Protein AF-A0A951KK78-F1 (afdb_monomer_lite)

Radius of gyration: 15.83 Å; chains: 1; bounding box: 31×19×46 Å

Foldseek 3Di:
DLVPPLVVLVVQLVVLVVVLVVLLVVCVVVVHDPVRNVVVSVVSVVSNVVSVVSSVVVVVVVVVVVVD

pLDDT: mean 92.56, std 11.12, range [50.12, 98.44]

Secondary structure (DSSP, 8-state):
--HHHHHHHHHHHHHHHHHHHHHHHHHHHTT--HHHHHHHHHHHHHHHHHHHHHHHHHHHHHHHHH--

Structure (mmCIF, N/CA/C/O backbone):
data_AF-A0A951KK78-F1
#
_entry.id   AF-A0A951KK78-F1
#
loop_
_atom_site.group_PDB
_atom_site.id
_atom_site.type_symbol
_atom_site.label_atom_id
_atom_site.label_alt_id
_atom_site.label_comp_id
_atom_site.label_asym_id
_atom_site.label_entity_id
_atom_site.label_seq_id
_atom_site.pdbx_PDB_ins_code
_atom_site.Cartn_x
_atom_site.Cartn_y
_atom_site.Cartn_z
_atom_site.occupancy
_atom_site.B_iso_or_equiv
_atom_site.auth_seq_id
_atom_site.auth_comp_id
_atom_site.auth_asym_id
_atom_site.auth_atom_id
_atom_site.pdbx_PDB_model_num
ATOM 1 N N . MET A 1 1 ? 16.892 9.032 -19.130 1.00 50.12 1 MET A N 1
ATOM 2 C CA . MET A 1 1 ? 16.583 8.976 -17.680 1.00 50.12 1 MET A CA 1
ATOM 3 C C . MET A 1 1 ? 15.527 7.896 -17.430 1.00 50.12 1 MET A C 1
ATOM 5 O O . MET A 1 1 ? 14.377 8.225 -17.203 1.00 50.12 1 MET A O 1
ATOM 9 N N . GLU A 1 2 ? 15.877 6.609 -17.525 1.00 53.66 2 GLU A N 1
ATOM 10 C CA . GLU A 1 2 ? 14.920 5.490 -17.335 1.00 53.66 2 GLU A CA 1
ATOM 11 C C . GLU A 1 2 ? 14.989 4.853 -15.941 1.00 53.66 2 GLU A C 1
ATOM 13 O O . GLU A 1 2 ? 14.012 4.278 -15.466 1.00 53.66 2 GLU A O 1
ATOM 18 N N . ARG A 1 3 ? 16.121 5.020 -15.240 1.00 55.03 3 ARG A N 1
ATOM 19 C CA . ARG A 1 3 ? 16.314 4.547 -13.857 1.00 55.03 3 ARG A CA 1
ATOM 20 C C . ARG A 1 3 ? 15.310 5.170 -12.870 1.00 55.03 3 ARG A C 1
ATOM 22 O O . ARG A 1 3 ? 15.052 4.582 -11.832 1.00 55.03 3 ARG A O 1
ATOM 29 N N . THR A 1 4 ? 14.697 6.294 -13.240 1.00 78.00 4 THR A N 1
ATOM 30 C CA . THR A 1 4 ? 13.781 7.097 -12.424 1.00 78.00 4 THR A CA 1
ATOM 31 C C . THR A 1 4 ? 12.355 6.547 -12.348 1.00 78.00 4 THR A C 1
ATOM 33 O O . THR A 1 4 ? 11.746 6.655 -11.295 1.00 78.00 4 THR A O 1
ATOM 36 N N . LYS A 1 5 ? 11.800 5.916 -13.397 1.00 87.31 5 LYS A N 1
ATOM 37 C CA . LYS A 1 5 ? 10.369 5.526 -13.403 1.00 87.31 5 LYS A CA 1
ATOM 38 C C . LYS A 1 5 ? 10.049 4.434 -12.379 1.00 87.31 5 LYS A C 1
ATOM 40 O O . LYS A 1 5 ? 9.073 4.549 -11.647 1.00 87.31 5 LYS A O 1
ATOM 45 N N . LEU A 1 6 ? 10.862 3.379 -12.328 1.00 92.81 6 LEU A N 1
ATOM 46 C CA . LEU A 1 6 ? 10.656 2.280 -11.377 1.00 92.81 6 LEU A CA 1
ATOM 47 C C . LEU A 1 6 ? 10.886 2.715 -9.935 1.00 92.81 6 LEU A C 1
ATOM 49 O O . LEU A 1 6 ? 10.115 2.340 -9.062 1.00 92.81 6 LEU A O 1
ATOM 53 N N . GLU A 1 7 ? 11.913 3.527 -9.702 1.00 94.12 7 GLU A N 1
ATOM 54 C CA . GLU A 1 7 ? 12.189 4.091 -8.385 1.00 94.12 7 GLU A CA 1
ATOM 55 C C . GLU A 1 7 ? 11.036 4.989 -7.919 1.00 94.12 7 GLU A C 1
ATOM 57 O O . GLU A 1 7 ? 10.557 4.837 -6.800 1.00 94.12 7 GLU A O 1
ATOM 62 N N . THR A 1 8 ? 10.501 5.845 -8.797 1.00 95.25 8 THR A N 1
ATOM 63 C CA . THR A 1 8 ? 9.307 6.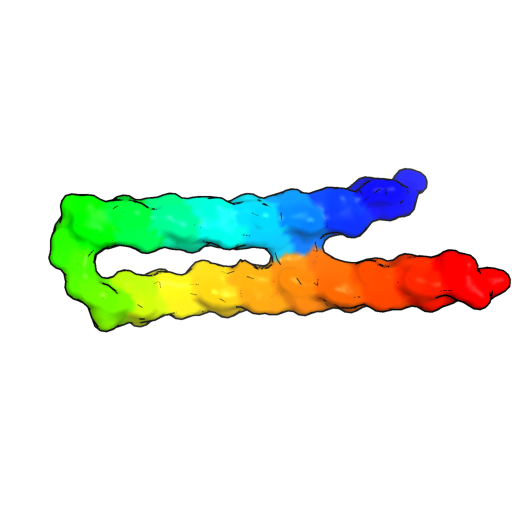648 -8.497 1.00 95.25 8 THR A CA 1
ATOM 64 C C . THR A 1 8 ? 8.096 5.778 -8.161 1.00 95.25 8 THR A C 1
ATOM 66 O O . THR A 1 8 ? 7.435 6.040 -7.163 1.00 95.25 8 THR A O 1
ATOM 69 N N . LEU A 1 9 ? 7.818 4.730 -8.944 1.00 96.31 9 LEU A N 1
ATOM 70 C CA . LEU A 1 9 ? 6.691 3.823 -8.679 1.00 96.31 9 LEU A CA 1
ATOM 71 C C . LEU A 1 9 ? 6.868 3.040 -7.371 1.00 96.31 9 LEU A C 1
ATOM 73 O O . LEU A 1 9 ? 5.897 2.799 -6.656 1.00 96.31 9 LEU A O 1
ATOM 77 N N . TYR A 1 10 ? 8.103 2.665 -7.041 1.00 97.06 10 TYR A N 1
ATOM 78 C CA . TYR A 1 10 ? 8.421 2.018 -5.774 1.00 97.06 10 TYR A CA 1
ATOM 79 C C . TYR A 1 10 ? 8.184 2.961 -4.588 1.00 97.06 10 TYR A C 1
ATOM 81 O O . TYR A 1 10 ? 7.520 2.578 -3.627 1.00 97.06 10 TYR A O 1
ATOM 89 N N . LEU A 1 11 ? 8.654 4.210 -4.679 1.00 97.06 11 LEU A N 1
ATOM 90 C CA . LEU A 1 11 ? 8.424 5.237 -3.659 1.00 97.06 11 LEU A CA 1
ATOM 91 C C . LEU A 1 11 ? 6.931 5.592 -3.519 1.00 97.06 11 LEU A C 1
ATOM 93 O O . LEU A 1 11 ? 6.446 5.785 -2.404 1.00 97.06 11 LEU A O 1
ATOM 97 N N . GLU A 1 12 ? 6.176 5.632 -4.622 1.00 96.62 12 GLU A N 1
ATOM 98 C CA . GLU A 1 12 ? 4.715 5.820 -4.612 1.00 96.62 12 GLU A CA 1
ATOM 99 C C . GLU A 1 12 ? 4.028 4.690 -3.832 1.00 96.62 12 GLU A C 1
ATOM 101 O O . GLU A 1 12 ? 3.261 4.950 -2.902 1.00 96.62 12 GLU A O 1
ATOM 106 N N . TRP A 1 13 ? 4.339 3.432 -4.154 1.00 98.12 13 TRP A N 1
ATOM 107 C CA . TRP A 1 13 ? 3.787 2.280 -3.442 1.00 98.12 13 TRP A CA 1
ATOM 108 C C . TRP A 1 13 ? 4.170 2.292 -1.955 1.00 98.12 13 TRP A C 1
ATOM 110 O O . TRP A 1 13 ? 3.290 2.200 -1.098 1.00 98.12 13 TRP A O 1
ATOM 120 N N . GLN A 1 14 ? 5.452 2.495 -1.638 1.00 98.38 14 GLN A N 1
ATOM 121 C CA . GLN A 1 14 ? 5.946 2.515 -0.261 1.00 98.38 14 GLN A CA 1
ATOM 122 C C . GLN A 1 14 ? 5.300 3.633 0.569 1.00 98.38 14 GLN A C 1
ATOM 124 O O . GLN A 1 14 ? 4.868 3.391 1.696 1.00 98.38 14 GLN A O 1
ATOM 129 N N . SER A 1 15 ? 5.195 4.846 0.022 1.00 97.81 15 SER A N 1
ATOM 130 C CA . SER A 1 15 ? 4.561 5.971 0.721 1.00 97.81 15 SER A CA 1
ATOM 131 C C . SER A 1 15 ? 3.065 5.741 0.951 1.00 97.81 15 SER A C 1
ATOM 133 O O . SER A 1 15 ? 2.546 6.088 2.012 1.00 97.81 15 SER A O 1
ATOM 135 N N . THR A 1 16 ? 2.378 5.084 0.011 1.00 97.31 16 THR A N 1
ATOM 136 C CA . THR A 1 16 ? 0.961 4.721 0.162 1.00 97.31 16 THR A CA 1
ATOM 137 C C . THR A 1 16 ? 0.764 3.692 1.280 1.00 97.31 16 THR A C 1
ATOM 139 O O . THR A 1 16 ? -0.139 3.851 2.105 1.00 97.31 16 THR A O 1
ATOM 142 N N . VAL A 1 17 ? 1.638 2.681 1.363 1.00 98.38 17 VAL A N 1
ATOM 143 C CA . VAL A 1 17 ? 1.647 1.701 2.464 1.00 98.38 17 VAL A CA 1
ATOM 144 C C . VAL A 1 17 ? 1.909 2.394 3.804 1.00 98.38 17 VAL A C 1
ATOM 146 O O . VAL A 1 17 ? 1.145 2.214 4.749 1.00 98.38 17 VAL A O 1
ATOM 149 N N . GLN A 1 18 ? 2.924 3.257 3.883 1.00 98.44 18 GLN A N 1
ATOM 150 C CA . GLN A 1 18 ? 3.241 3.995 5.111 1.00 98.44 18 GLN A CA 1
ATOM 151 C C . GLN A 1 18 ? 2.090 4.900 5.569 1.00 98.44 18 GLN A C 1
ATOM 153 O O . GLN A 1 18 ? 1.821 5.002 6.769 1.00 98.44 18 GLN A O 1
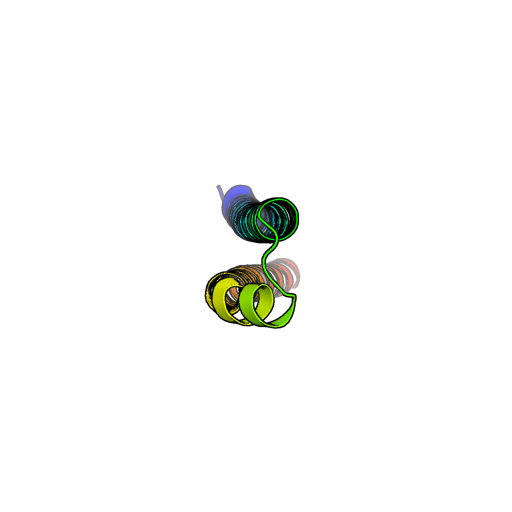ATOM 158 N N . ALA A 1 19 ? 1.389 5.539 4.629 1.00 97.69 19 ALA A N 1
ATOM 159 C CA . ALA A 1 19 ? 0.213 6.344 4.932 1.00 97.69 19 ALA A CA 1
ATOM 160 C C . ALA A 1 19 ? -0.922 5.489 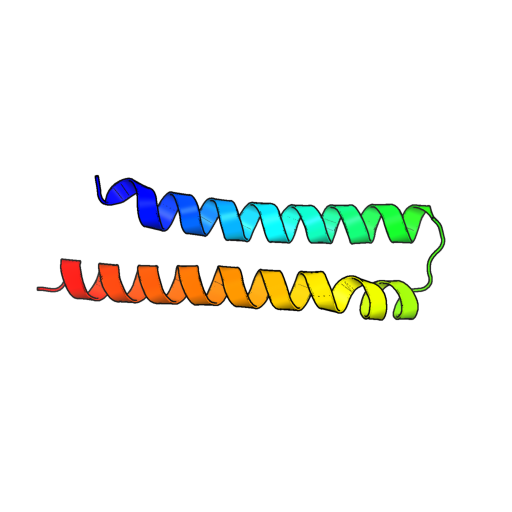5.519 1.00 97.69 19 ALA A C 1
ATOM 162 O O . ALA A 1 19 ? -1.530 5.899 6.509 1.00 97.69 19 ALA A O 1
ATOM 163 N N . HIS A 1 20 ? -1.164 4.294 4.968 1.00 98.31 20 HIS A N 1
ATOM 164 C CA . HIS A 1 20 ? -2.142 3.347 5.507 1.00 98.31 20 HIS A CA 1
ATOM 165 C C . HIS A 1 20 ? -1.772 2.875 6.918 1.00 98.31 20 HIS A C 1
ATOM 167 O O . HIS A 1 20 ? -2.597 2.933 7.825 1.00 98.31 20 HIS A O 1
ATOM 173 N N . GLU A 1 21 ? -0.519 2.481 7.145 1.00 98.25 21 GLU A N 1
ATOM 174 C CA . GLU A 1 21 ? -0.065 2.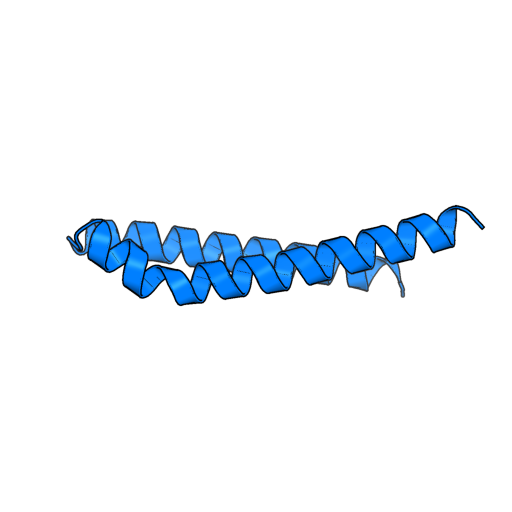069 8.476 1.00 98.25 21 GLU A CA 1
ATOM 175 C C . GLU A 1 21 ? -0.181 3.201 9.503 1.00 98.25 21 GLU A C 1
ATOM 177 O O . GLU A 1 21 ? -0.550 2.968 10.656 1.00 98.25 21 GLU A O 1
ATOM 182 N N . SER A 1 22 ? 0.134 4.436 9.097 1.00 98.25 22 SER A N 1
ATOM 183 C CA . SER A 1 22 ? -0.026 5.615 9.948 1.00 98.25 22 SER A CA 1
ATOM 184 C C . SER A 1 22 ? -1.491 5.842 10.307 1.00 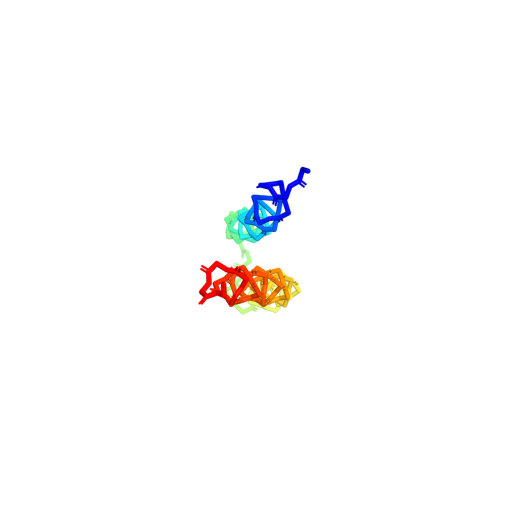98.25 22 SER A C 1
ATOM 186 O O . SER A 1 22 ? -1.802 6.029 11.483 1.00 98.25 22 SER A O 1
ATOM 188 N N . PHE A 1 23 ? -2.386 5.742 9.320 1.00 97.88 23 PHE A N 1
ATOM 189 C CA . PHE A 1 23 ? -3.829 5.786 9.535 1.00 97.88 23 PHE A CA 1
ATOM 190 C C . PHE A 1 23 ? -4.281 4.711 10.534 1.00 97.88 23 PHE A C 1
ATOM 192 O O . PHE A 1 23 ? -4.903 5.050 11.536 1.00 97.88 23 PHE A O 1
ATOM 199 N N . VAL A 1 24 ? -3.903 3.443 10.337 1.00 98.06 24 VAL A N 1
ATOM 200 C CA . VAL A 1 24 ? -4.291 2.338 11.233 1.00 98.06 24 VAL A CA 1
ATOM 201 C C . VAL A 1 24 ? -3.793 2.578 12.659 1.00 98.06 24 VAL A C 1
ATOM 203 O O . VAL A 1 24 ? -4.544 2.384 13.617 1.00 98.06 24 VAL A O 1
ATOM 206 N N . ARG A 1 25 ? -2.541 3.028 12.830 1.00 98.31 25 ARG A N 1
ATOM 207 C CA . ARG A 1 25 ? -2.000 3.368 14.156 1.00 98.31 25 ARG A CA 1
ATOM 208 C C . ARG A 1 25 ? -2.792 4.495 14.815 1.00 98.31 25 ARG A C 1
ATOM 210 O O . ARG A 1 25 ? -3.146 4.369 15.983 1.00 98.31 25 ARG A O 1
ATOM 217 N N . GLN A 1 26 ? -3.078 5.571 14.083 1.00 98.12 26 GLN A N 1
ATOM 218 C CA . GLN A 1 26 ? -3.846 6.708 14.598 1.00 98.12 26 GLN A CA 1
ATOM 219 C C . GLN A 1 26 ? -5.275 6.304 14.963 1.00 98.12 26 GLN A C 1
ATOM 221 O O . GLN A 1 26 ? -5.716 6.592 16.070 1.00 98.12 26 GLN A O 1
ATOM 226 N N . ALA A 1 27 ? -5.955 5.561 14.092 1.00 97.44 27 ALA A N 1
ATOM 227 C CA . ALA A 1 27 ? -7.313 5.091 14.317 1.00 97.44 27 ALA A CA 1
ATOM 228 C C . ALA A 1 27 ? -7.421 4.216 15.579 1.00 97.44 27 ALA A C 1
ATOM 230 O O . ALA A 1 27 ? -8.306 4.431 16.406 1.00 97.44 27 ALA A O 1
ATOM 231 N N . ARG A 1 28 ? -6.457 3.308 15.795 1.00 97.44 28 ARG A N 1
ATOM 232 C CA . ARG A 1 28 ? -6.369 2.513 17.034 1.00 97.44 28 ARG A CA 1
ATOM 233 C C . ARG A 1 28 ? -6.165 3.382 18.272 1.00 97.44 28 ARG A C 1
ATOM 235 O O . ARG A 1 28 ? -6.815 3.150 19.284 1.00 97.44 28 ARG A O 1
ATOM 242 N N . MET A 1 29 ? -5.283 4.383 18.205 1.00 98.12 29 MET A N 1
ATOM 243 C CA . MET A 1 29 ? -5.067 5.314 19.324 1.00 98.12 29 MET A CA 1
ATOM 244 C C . MET A 1 29 ? -6.304 6.169 19.622 1.00 98.12 29 MET A C 1
ATOM 246 O O . MET A 1 29 ? -6.532 6.527 20.773 1.00 98.12 29 MET A O 1
ATOM 250 N N . SER A 1 30 ? -7.114 6.465 18.606 1.00 97.44 30 SER A N 1
ATOM 251 C CA . SER A 1 30 ? -8.398 7.157 18.744 1.00 97.44 30 SER A CA 1
ATOM 252 C C . SER A 1 30 ? -9.536 6.257 19.246 1.00 97.44 30 SER A C 1
ATOM 254 O O . SER A 1 30 ? -10.636 6.758 19.458 1.00 97.44 30 SER A O 1
ATOM 256 N N . GLY A 1 31 ? -9.286 4.961 19.464 1.00 97.94 31 GLY A N 1
ATOM 257 C CA . GLY A 1 31 ? -10.266 4.021 20.011 1.00 97.94 31 GLY A CA 1
ATOM 258 C C . GLY A 1 31 ? -11.260 3.456 18.994 1.00 97.94 31 GLY A C 1
ATOM 259 O O . GLY A 1 31 ? -12.260 2.873 19.412 1.00 97.94 31 GLY A O 1
ATOM 260 N N . LEU A 1 32 ? -10.998 3.609 17.689 1.00 98.00 32 LEU A N 1
ATOM 261 C CA . LEU A 1 32 ? -11.833 3.002 16.649 1.00 98.00 32 LEU A CA 1
ATOM 262 C C . LEU A 1 32 ? -11.782 1.475 16.759 1.00 98.00 32 LEU A C 1
ATOM 264 O O . LEU A 1 32 ? -10.719 0.886 16.995 1.00 98.00 32 LEU A O 1
ATOM 268 N N . GLN A 1 33 ? -12.934 0.844 16.555 1.00 97.94 33 GLN A N 1
ATOM 269 C CA . GLN A 1 33 ? -13.049 -0.607 16.512 1.00 97.94 33 GLN A CA 1
ATOM 270 C C . GLN A 1 33 ? -12.425 -1.168 15.225 1.00 97.94 33 GLN A C 1
ATOM 272 O O . GLN A 1 33 ? -12.362 -0.469 14.208 1.00 97.94 33 GLN A O 1
ATOM 277 N N . PRO A 1 34 ? -11.955 -2.428 15.230 1.00 96.75 34 PRO A N 1
ATOM 278 C CA . PRO A 1 34 ? -11.344 -3.047 14.056 1.00 96.75 34 PRO A CA 1
ATOM 279 C C . PRO A 1 34 ? -12.191 -2.957 12.778 1.00 96.75 34 PRO A C 1
ATOM 281 O O . PRO A 1 34 ? -11.633 -2.749 11.702 1.00 96.75 34 PRO A O 1
ATOM 284 N N . GLU A 1 35 ? -13.515 -3.069 12.888 1.00 97.38 35 GLU A N 1
ATOM 285 C CA . GLU A 1 35 ? -14.450 -3.003 11.762 1.00 97.38 35 GLU A CA 1
ATOM 286 C C . GLU A 1 35 ? -14.505 -1.595 11.151 1.00 97.38 35 GLU A C 1
ATOM 288 O O . GLU A 1 35 ? -14.470 -1.455 9.930 1.00 97.38 35 GLU A O 1
ATOM 293 N N . GLU A 1 36 ? -14.495 -0.552 11.988 1.00 97.25 36 GLU A N 1
ATOM 294 C CA . GLU A 1 36 ? -14.460 0.850 11.548 1.00 97.25 36 GLU A CA 1
ATOM 295 C C . GLU A 1 36 ? -13.127 1.177 10.864 1.00 97.25 36 GLU A C 1
ATOM 297 O O . GLU A 1 36 ? -13.085 1.857 9.839 1.00 97.25 36 GLU A O 1
ATOM 302 N N . ILE A 1 37 ? -12.018 0.658 11.406 1.00 97.81 37 ILE A N 1
ATOM 303 C CA . ILE A 1 37 ? -10.688 0.806 10.800 1.00 97.81 37 ILE A CA 1
ATOM 304 C C . ILE A 1 37 ? -10.644 0.117 9.438 1.00 97.81 37 ILE A C 1
ATOM 306 O O . ILE A 1 37 ? -10.067 0.675 8.504 1.00 97.81 37 ILE A O 1
ATOM 310 N N . ALA A 1 38 ? -11.237 -1.074 9.320 1.00 96.19 38 ALA A N 1
ATOM 311 C CA . ALA A 1 38 ? -11.306 -1.799 8.061 1.00 96.19 38 ALA A CA 1
ATOM 312 C C . ALA A 1 38 ? -12.126 -1.019 7.026 1.00 96.19 38 ALA A C 1
ATOM 314 O O . ALA A 1 38 ? -11.631 -0.779 5.929 1.00 96.19 38 ALA A O 1
ATOM 315 N N . GLU A 1 39 ? -13.328 -0.556 7.381 1.00 96.75 39 GLU A N 1
ATOM 316 C CA . GLU A 1 39 ? -14.200 0.214 6.485 1.00 96.75 39 GLU A CA 1
ATOM 317 C C . GLU A 1 39 ? -13.523 1.501 5.988 1.00 96.75 39 GLU A C 1
ATOM 319 O O . GLU A 1 39 ? -13.402 1.724 4.782 1.00 96.75 39 GLU A O 1
ATOM 324 N N . LEU A 1 40 ? -12.995 2.314 6.906 1.00 94.56 40 LEU A N 1
ATOM 325 C CA . LEU A 1 40 ? -12.298 3.561 6.576 1.00 94.56 40 LEU A CA 1
ATOM 326 C C . LEU A 1 40 ? -10.959 3.313 5.853 1.00 94.56 40 LEU A C 1
ATOM 328 O O . LEU A 1 40 ? -10.495 4.147 5.069 1.00 94.56 40 LEU A O 1
ATOM 332 N N . GLY A 1 41 ? -10.341 2.156 6.098 1.00 96.88 41 GLY A N 1
ATOM 333 C CA . GLY A 1 41 ? -9.086 1.714 5.499 1.00 96.88 41 GLY A CA 1
ATOM 334 C C . GLY A 1 41 ? -9.205 1.238 4.050 1.00 96.88 41 GLY A C 1
ATOM 335 O O . GLY A 1 41 ? -8.208 1.308 3.327 1.00 96.88 41 GLY A O 1
ATOM 336 N N . GLN A 1 42 ? -10.395 0.845 3.577 1.00 96.44 42 GLN A N 1
ATOM 337 C CA . GLN A 1 42 ? -10.589 0.298 2.222 1.00 96.44 42 GLN A CA 1
ATOM 338 C C . GLN A 1 42 ? -10.062 1.222 1.115 1.00 96.44 42 GLN A C 1
ATOM 340 O O . GLN A 1 42 ? -9.476 0.768 0.130 1.00 96.44 42 GLN A O 1
ATOM 345 N N . ALA A 1 43 ? -10.220 2.539 1.273 1.00 93.44 43 ALA A N 1
ATOM 346 C CA . ALA A 1 43 ? -9.718 3.504 0.296 1.00 93.44 43 ALA A CA 1
ATOM 347 C C . ALA A 1 43 ? -8.181 3.505 0.199 1.00 93.44 43 ALA A C 1
ATOM 349 O O . ALA A 1 43 ? -7.628 3.746 -0.877 1.00 93.44 43 ALA A O 1
ATOM 350 N N . TYR A 1 44 ? -7.483 3.234 1.305 1.00 94.81 44 TYR A N 1
ATOM 351 C CA . TYR A 1 44 ? -6.031 3.076 1.311 1.00 94.81 44 TYR A CA 1
ATOM 352 C C . TYR A 1 44 ? -5.616 1.756 0.666 1.00 94.81 44 TYR A C 1
ATOM 354 O O . TYR A 1 44 ? -4.720 1.767 -0.174 1.00 94.81 44 TYR A O 1
ATOM 362 N N . GLU A 1 45 ? -6.293 0.654 0.988 1.00 96.88 45 GLU A N 1
ATOM 363 C CA . GLU A 1 45 ? -6.031 -0.661 0.386 1.00 96.88 45 GLU A CA 1
ATOM 364 C C . GLU A 1 45 ? -6.176 -0.615 -1.141 1.00 96.88 45 GLU A C 1
ATOM 366 O O . GLU A 1 45 ? -5.263 -1.006 -1.869 1.00 96.88 45 GLU A O 1
ATOM 371 N N . ALA A 1 46 ? -7.249 0.002 -1.646 1.00 97.25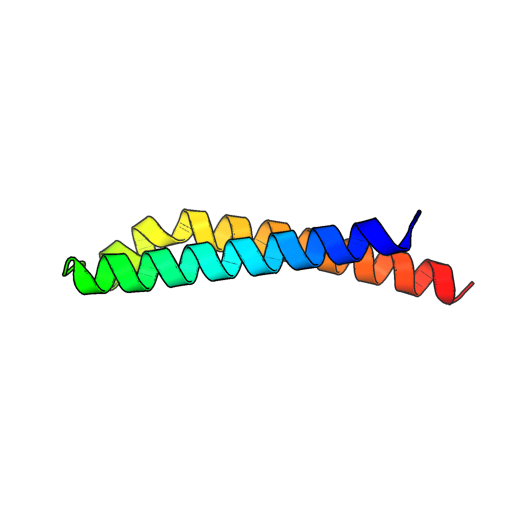 46 ALA A N 1
ATOM 372 C CA . ALA A 1 46 ? -7.448 0.189 -3.082 1.00 97.25 46 ALA A CA 1
ATOM 373 C C . ALA A 1 46 ? -6.315 1.003 -3.740 1.00 97.25 46 ALA A C 1
ATOM 375 O O . ALA A 1 46 ? -5.890 0.700 -4.859 1.00 97.25 46 ALA A O 1
ATOM 376 N N . ARG A 1 47 ? -5.796 2.035 -3.059 1.00 97.12 47 ARG A N 1
ATOM 377 C CA . ARG A 1 47 ? -4.660 2.835 -3.552 1.00 97.12 47 ARG A CA 1
ATOM 378 C C . ARG A 1 47 ? -3.360 2.034 -3.550 1.00 97.12 47 ARG A C 1
ATOM 380 O O . ARG A 1 47 ? -2.616 2.120 -4.528 1.00 97.12 47 ARG A O 1
ATOM 387 N N . ILE A 1 48 ? -3.110 1.245 -2.504 1.00 98.31 48 ILE A N 1
ATOM 388 C CA . ILE A 1 48 ? -1.948 0.349 -2.413 1.00 98.31 48 ILE A CA 1
ATOM 389 C C . ILE A 1 48 ? -1.969 -0.634 -3.584 1.00 98.31 48 ILE A C 1
ATOM 391 O O . ILE A 1 48 ? -0.974 -0.747 -4.300 1.00 98.31 48 ILE A O 1
ATOM 395 N N . ASP A 1 49 ? -3.112 -1.269 -3.840 1.00 98.31 49 ASP A N 1
ATOM 396 C CA . ASP A 1 49 ? -3.281 -2.225 -4.935 1.00 98.31 49 ASP A CA 1
ATOM 397 C C . ASP A 1 49 ? -3.045 -1.604 -6.313 1.00 98.31 49 ASP A C 1
ATOM 399 O O . ASP A 1 49 ? -2.488 -2.241 -7.214 1.00 98.31 49 ASP A O 1
ATOM 403 N N . VAL A 1 50 ? -3.491 -0.364 -6.520 1.00 98.06 50 VAL A N 1
ATOM 404 C CA . VAL A 1 50 ? -3.258 0.358 -7.776 1.00 98.06 50 VAL A CA 1
ATOM 405 C C . VAL A 1 50 ? -1.776 0.699 -7.939 1.00 98.06 50 VAL A C 1
ATOM 407 O O . VAL A 1 50 ? -1.213 0.421 -9.003 1.00 98.06 50 VAL A O 1
ATOM 410 N N . ALA A 1 51 ? -1.132 1.253 -6.909 1.00 97.62 51 ALA A N 1
ATOM 411 C CA . ALA A 1 51 ? 0.292 1.590 -6.940 1.00 97.62 51 ALA A CA 1
ATOM 412 C C . ALA A 1 51 ? 1.158 0.337 -7.161 1.00 97.62 51 ALA A C 1
ATOM 414 O O . ALA A 1 51 ? 2.037 0.323 -8.026 1.00 97.62 51 ALA A O 1
ATOM 415 N N . PHE A 1 52 ? 0.836 -0.757 -6.468 1.00 98.31 52 PHE A N 1
ATOM 416 C CA . PHE A 1 52 ? 1.529 -2.033 -6.606 1.00 98.31 52 PHE A CA 1
ATOM 417 C C . PHE A 1 52 ? 1.386 -2.625 -8.013 1.00 98.31 52 PHE A C 1
ATOM 419 O O . PHE A 1 52 ? 2.378 -3.027 -8.622 1.00 98.31 52 PHE A O 1
ATOM 426 N N . ARG A 1 53 ? 0.173 -2.630 -8.586 1.00 98.06 53 ARG A N 1
ATOM 427 C CA . ARG A 1 53 ? -0.047 -3.123 -9.958 1.00 98.06 53 ARG A CA 1
ATOM 428 C C . ARG A 1 53 ? 0.717 -2.310 -11.000 1.00 98.06 53 ARG A C 1
ATOM 430 O O . ARG A 1 53 ? 1.256 -2.888 -11.944 1.00 98.06 53 ARG A O 1
ATOM 437 N N . ARG A 1 54 ? 0.800 -0.987 -10.830 1.00 96.75 54 ARG A N 1
ATOM 438 C CA . ARG A 1 54 ? 1.603 -0.115 -11.704 1.00 96.75 54 ARG A CA 1
ATOM 439 C C . ARG A 1 54 ? 3.090 -0.443 -11.610 1.00 96.75 54 ARG A C 1
ATOM 441 O O . ARG A 1 54 ? 3.731 -0.585 -12.650 1.00 96.75 54 ARG A O 1
ATOM 448 N N . LEU A 1 55 ? 3.611 -0.614 -10.393 1.00 96.88 55 LEU A N 1
ATOM 449 C CA . LEU A 1 55 ? 4.991 -1.038 -10.165 1.00 96.88 55 LEU A CA 1
ATOM 450 C C . LEU A 1 55 ? 5.265 -2.389 -10.836 1.00 96.88 55 LEU A C 1
ATOM 452 O O . LEU A 1 55 ? 6.185 -2.486 -11.645 1.00 96.88 55 LEU A O 1
ATOM 456 N N . LYS A 1 56 ? 4.421 -3.400 -10.594 1.00 96.88 56 LYS A N 1
ATOM 457 C CA . LYS A 1 56 ? 4.581 -4.736 -11.186 1.00 96.88 56 LYS A CA 1
ATOM 458 C C . LYS A 1 56 ? 4.564 -4.734 -12.704 1.00 96.88 56 LYS A C 1
ATOM 460 O O . LYS A 1 56 ? 5.364 -5.424 -13.333 1.00 96.88 56 LYS A O 1
ATOM 465 N N . ARG A 1 57 ? 3.681 -3.936 -13.303 1.00 95.69 57 ARG A N 1
ATOM 466 C CA . ARG A 1 57 ? 3.648 -3.770 -14.754 1.00 95.69 57 ARG A CA 1
ATOM 467 C C . ARG A 1 57 ? 4.956 -3.174 -15.277 1.00 95.69 57 ARG A C 1
ATOM 469 O O . ARG A 1 57 ? 5.507 -3.695 -16.239 1.00 95.69 57 ARG A O 1
ATOM 476 N N . ALA A 1 58 ? 5.471 -2.129 -14.633 1.00 93.31 58 ALA A N 1
ATOM 477 C CA . ALA A 1 58 ? 6.734 -1.514 -15.031 1.00 93.31 58 ALA A CA 1
ATOM 478 C C . ALA A 1 58 ? 7.942 -2.453 -14.829 1.00 93.31 58 ALA A C 1
ATOM 480 O O . ALA A 1 58 ? 8.871 -2.435 -15.637 1.00 93.31 58 ALA A O 1
ATOM 481 N N . GLU A 1 59 ? 7.940 -3.286 -13.780 1.00 93.75 59 GLU A N 1
ATOM 482 C CA . GLU A 1 59 ? 8.969 -4.315 -13.565 1.00 93.75 59 GLU A CA 1
ATOM 483 C C . GLU A 1 59 ? 8.967 -5.339 -14.705 1.00 93.75 59 GLU A C 1
ATOM 485 O O . GLU A 1 59 ? 10.029 -5.664 -15.236 1.00 93.75 59 GLU A O 1
ATOM 490 N N . ALA A 1 60 ? 7.781 -5.796 -15.121 1.00 93.06 60 ALA A N 1
ATOM 491 C CA . ALA A 1 60 ? 7.626 -6.722 -16.238 1.00 93.06 60 ALA A CA 1
ATOM 492 C C . ALA A 1 60 ? 8.075 -6.098 -17.571 1.00 93.06 60 ALA A C 1
ATOM 494 O O . ALA A 1 60 ? 8.829 -6.724 -18.313 1.00 93.06 60 ALA A O 1
ATOM 495 N N . GLU A 1 61 ? 7.679 -4.850 -17.850 1.00 91.81 61 GLU A N 1
ATOM 496 C CA . GLU A 1 61 ? 8.107 -4.104 -19.045 1.00 91.81 61 GLU A CA 1
ATOM 497 C C . GLU A 1 61 ? 9.642 -3.987 -19.115 1.00 91.81 61 GLU A C 1
ATOM 499 O O . GLU A 1 61 ? 10.238 -4.239 -20.163 1.00 91.81 61 GLU A O 1
ATOM 504 N N . ARG A 1 62 ? 10.304 -3.683 -17.989 1.00 87.94 62 ARG A N 1
ATOM 505 C CA . ARG A 1 62 ? 11.771 -3.617 -17.930 1.00 87.94 62 ARG A CA 1
ATOM 506 C C . ARG A 1 62 ? 12.432 -4.983 -18.097 1.00 87.94 62 ARG A C 1
ATOM 508 O O . ARG A 1 62 ? 13.456 -5.064 -18.766 1.00 87.94 62 ARG A O 1
ATOM 515 N N . ALA A 1 63 ? 11.887 -6.032 -17.485 1.00 86.12 63 ALA A N 1
ATOM 516 C CA . ALA A 1 63 ? 12.431 -7.382 -17.620 1.00 86.12 63 ALA A CA 1
ATOM 517 C C . ALA A 1 63 ? 12.411 -7.850 -19.084 1.00 86.12 63 ALA A C 1
ATOM 519 O O . ALA A 1 63 ? 13.392 -8.423 -19.548 1.00 86.12 63 ALA A O 1
ATOM 520 N N . VAL A 1 64 ? 11.341 -7.532 -19.823 1.00 87.88 64 VAL A N 1
ATOM 521 C CA . VAL A 1 64 ? 11.252 -7.792 -21.268 1.00 87.88 64 VAL A CA 1
ATOM 522 C C . VAL A 1 64 ? 12.281 -6.965 -22.043 1.00 87.88 64 VAL A C 1
ATOM 524 O O . VAL A 1 64 ? 12.985 -7.519 -22.875 1.00 87.88 64 VAL A O 1
ATOM 527 N N . ALA A 1 65 ? 12.418 -5.669 -21.746 1.00 80.25 65 ALA A N 1
ATOM 528 C CA . ALA A 1 65 ? 13.358 -4.789 -22.446 1.00 80.25 65 ALA A CA 1
ATOM 529 C C . ALA A 1 65 ? 14.842 -5.147 -22.231 1.00 80.25 65 ALA A C 1
ATOM 531 O O . ALA A 1 65 ? 15.665 -4.820 -23.074 1.00 80.25 65 ALA A O 1
ATOM 532 N N . VAL A 1 66 ? 15.190 -5.787 -21.108 1.00 77.06 66 VAL A N 1
ATOM 533 C CA . VAL A 1 66 ? 16.561 -6.256 -20.818 1.00 77.06 66 VAL A CA 1
ATOM 534 C C . VAL A 1 66 ? 16.838 -7.642 -21.415 1.00 77.06 66 VAL A C 1
ATOM 536 O O . VAL A 1 66 ? 17.995 -8.010 -21.591 1.00 77.06 66 VAL A O 1
ATOM 539 N N . ALA A 1 67 ? 15.795 -8.425 -21.699 1.00 72.44 67 ALA A N 1
ATOM 540 C CA . ALA A 1 67 ? 15.917 -9.770 -22.260 1.00 72.44 67 ALA A CA 1
ATOM 541 C C . ALA A 1 67 ? 16.055 -9.797 -23.799 1.00 72.44 67 ALA A C 1
ATOM 543 O O . ALA A 1 67 ? 16.258 -10.876 -24.357 1.00 72.44 67 ALA A O 1
ATOM 544 N N . VAL A 1 68 ? 15.925 -8.642 -24.462 1.00 55.31 68 VAL A N 1
ATOM 545 C CA . VAL A 1 68 ? 16.090 -8.425 -25.914 1.00 55.31 68 VAL A CA 1
ATOM 546 C C . VAL A 1 68 ? 17.426 -7.742 -26.174 1.00 55.31 68 VAL A C 1
ATOM 548 O O . VAL A 1 68 ? 18.101 -8.150 -27.143 1.00 55.31 68 VAL A O 1
#

Sequence (68 aa):
MERTKLETLYLEWQSTVQAHESFVRQARMSGLQPEEIAELGQAYEARIDVAFRRLKRAEAERAVAVAV